Protein AF-A0A7X4DXU6-F1 (afdb_monomer)

Solvent-accessible surface area (backbone atoms only — not comparable to full-atom values): 4181 Å² total; per-residue (Å²): 133,82,84,70,72,79,81,77,74,63,63,63,26,46,58,64,52,46,12,65,72,71,74,44,53,50,66,55,45,54,51,38,47,74,76,63,78,48,56,70,43,75,40,84,38,82,75,97,46,73,62,46,73,26,34,38,46,68,58,41,54,51,56,54,66,74,74,112

pLDDT: mean 84.22, std 11.65, range [51.5, 94.81]

Mean predicted aligned error: 6.75 Å

Structure (mmCIF, N/CA/C/O backbone):
data_AF-A0A7X4DXU6-F1
#
_entry.id   AF-A0A7X4DXU6-F1
#
loop_
_atom_site.group_PDB
_atom_site.id
_atom_site.type_symbol
_atom_site.label_atom_id
_atom_site.label_alt_id
_atom_site.label_comp_id
_atom_site.label_asym_id
_at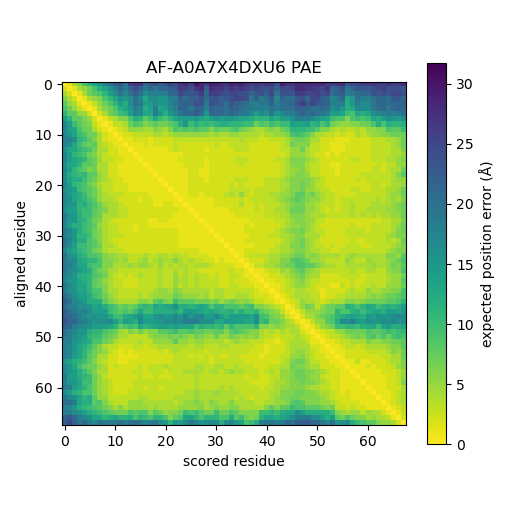om_site.label_entity_id
_atom_site.label_seq_id
_atom_site.pdbx_PDB_ins_code
_atom_site.Cartn_x
_atom_site.Cartn_y
_atom_site.Cartn_z
_atom_site.occupancy
_atom_site.B_iso_or_equiv
_atom_site.auth_seq_id
_atom_site.auth_comp_id
_atom_site.auth_asym_id
_atom_site.auth_atom_id
_atom_site.pdbx_PDB_model_num
ATOM 1 N N . MET A 1 1 ? -19.313 7.284 -28.251 1.00 51.50 1 MET A N 1
ATOM 2 C CA . MET A 1 1 ? -18.732 6.840 -26.966 1.00 51.50 1 MET A CA 1
ATOM 3 C C . MET A 1 1 ? -17.270 6.518 -27.221 1.00 51.50 1 MET A C 1
ATOM 5 O O . MET A 1 1 ? -17.010 5.755 -28.137 1.00 51.50 1 MET A O 1
ATOM 9 N N . ARG A 1 2 ? -16.319 7.163 -26.533 1.00 56.75 2 ARG A N 1
ATOM 10 C CA . ARG A 1 2 ? -14.916 6.723 -26.587 1.00 56.75 2 ARG A CA 1
ATOM 11 C C . ARG A 1 2 ? -14.806 5.530 -25.648 1.00 56.75 2 ARG A C 1
ATOM 13 O O . ARG A 1 2 ? -15.049 5.709 -24.458 1.00 56.75 2 ARG A O 1
ATOM 20 N N . ASP A 1 3 ? -14.488 4.357 -26.183 1.00 54.53 3 ASP A N 1
ATOM 21 C CA . ASP A 1 3 ? -14.012 3.238 -25.374 1.00 54.53 3 ASP A CA 1
ATOM 22 C C . ASP A 1 3 ? -12.787 3.724 -24.599 1.00 54.53 3 ASP A C 1
ATOM 24 O O . ASP A 1 3 ? -11.735 4.017 -25.174 1.00 54.53 3 ASP A O 1
ATOM 28 N N . LEU A 1 4 ? -12.950 3.912 -23.290 1.00 58.88 4 LEU A N 1
ATOM 29 C CA . LEU A 1 4 ? -11.807 4.064 -22.408 1.00 58.88 4 LEU A CA 1
ATOM 30 C C . LEU A 1 4 ? -11.147 2.686 -22.353 1.00 58.88 4 LEU A C 1
ATOM 32 O O . LEU A 1 4 ? -11.847 1.710 -22.071 1.00 58.88 4 LEU A O 1
ATOM 36 N N . PRO A 1 5 ? -9.834 2.571 -22.626 1.00 58.81 5 PRO A N 1
ATOM 37 C CA . PRO A 1 5 ? -9.152 1.303 -22.434 1.00 58.81 5 PRO A CA 1
ATOM 38 C C . PRO A 1 5 ? -9.417 0.832 -20.998 1.00 58.81 5 PRO A C 1
ATOM 40 O O . PRO A 1 5 ? -9.493 1.683 -20.100 1.00 58.81 5 PRO A O 1
ATOM 43 N N . PRO A 1 6 ? -9.580 -0.484 -20.763 1.00 59.78 6 PRO A N 1
ATOM 44 C CA . PRO A 1 6 ? -9.780 -0.998 -19.417 1.00 59.78 6 PRO A CA 1
ATOM 45 C C . PRO A 1 6 ? -8.691 -0.397 -18.538 1.00 59.78 6 PRO A C 1
ATOM 47 O O . PRO A 1 6 ? -7.513 -0.465 -18.891 1.00 59.78 6 PRO A O 1
ATOM 50 N N . ALA A 1 7 ? -9.090 0.278 -17.460 1.00 64.00 7 ALA A N 1
ATOM 51 C CA . ALA A 1 7 ? -8.160 0.962 -16.579 1.00 64.00 7 ALA A CA 1
ATOM 52 C C . ALA A 1 7 ? -7.215 -0.089 -15.989 1.00 64.00 7 ALA A C 1
ATOM 54 O O . ALA A 1 7 ? -7.545 -0.765 -15.012 1.00 64.00 7 ALA A O 1
ATOM 55 N N . VAL A 1 8 ? -6.058 -0.278 -16.629 1.00 68.56 8 VAL A N 1
ATOM 56 C CA . VAL A 1 8 ? -5.054 -1.241 -16.195 1.00 68.56 8 VAL A CA 1
ATOM 57 C C . VAL A 1 8 ? -4.554 -0.734 -14.859 1.00 68.56 8 VAL A C 1
ATOM 59 O O . VAL A 1 8 ? -3.752 0.194 -14.779 1.00 68.56 8 VAL A O 1
ATOM 62 N N . THR A 1 9 ? -5.088 -1.313 -13.791 1.00 71.38 9 THR A N 1
ATOM 63 C CA . THR A 1 9 ? -4.650 -0.970 -12.449 1.00 71.38 9 THR A CA 1
ATOM 64 C C . THR A 1 9 ? -3.265 -1.593 -12.273 1.00 71.38 9 THR A C 1
ATOM 66 O O . THR A 1 9 ? -3.133 -2.816 -12.391 1.00 71.38 9 THR A O 1
ATOM 69 N N . PRO A 1 10 ? -2.217 -0.785 -12.048 1.00 82.44 10 PRO A N 1
ATOM 70 C CA . PRO A 1 10 ? -0.858 -1.292 -11.983 1.00 82.44 10 PRO A CA 1
ATOM 71 C C . PRO A 1 10 ? -0.688 -2.217 -10.776 1.00 82.44 10 PRO A C 1
ATOM 73 O O . PRO A 1 10 ? -1.275 -1.993 -9.720 1.00 82.44 10 PRO A O 1
ATOM 76 N N . ARG A 1 11 ? 0.166 -3.238 -10.922 1.00 88.44 11 ARG A N 1
ATOM 77 C CA . ARG A 1 11 ? 0.510 -4.165 -9.831 1.00 88.44 11 ARG A CA 1
ATOM 78 C C . ARG A 1 11 ? 1.078 -3.438 -8.609 1.00 88.44 11 ARG A C 1
ATOM 80 O O . ARG A 1 11 ? 0.772 -3.799 -7.480 1.00 88.44 11 ARG A O 1
ATOM 87 N N . TYR A 1 12 ? 1.882 -2.402 -8.848 1.00 91.69 12 TYR A N 1
ATOM 88 C CA . TYR A 1 12 ? 2.511 -1.593 -7.810 1.00 91.69 12 TYR A CA 1
ATOM 89 C C . TYR A 1 12 ? 1.871 -0.211 -7.739 1.00 91.69 12 TYR A C 1
ATOM 91 O O . TYR A 1 12 ? 2.009 0.609 -8.650 1.00 91.69 12 TYR A O 1
ATOM 99 N N . LEU A 1 13 ? 1.218 0.073 -6.620 1.00 91.38 13 LEU A N 1
ATOM 100 C CA . LEU A 1 13 ? 0.550 1.339 -6.369 1.00 91.38 13 LEU A CA 1
ATOM 101 C C . LEU A 1 13 ? 1.513 2.325 -5.701 1.00 91.38 13 LEU A C 1
ATOM 103 O O . LEU A 1 13 ? 2.240 2.002 -4.759 1.00 91.38 13 LEU A O 1
ATOM 107 N N . SER A 1 14 ? 1.521 3.568 -6.180 1.00 91.81 14 SER A N 1
ATOM 108 C CA . SER A 1 14 ? 2.006 4.689 -5.365 1.00 91.81 14 SER A CA 1
ATOM 109 C C . SER A 1 14 ? 1.056 4.935 -4.188 1.00 91.81 14 SER A C 1
ATOM 111 O O . SER A 1 14 ? -0.099 4.522 -4.219 1.00 91.81 14 SER A O 1
ATOM 113 N N . PHE A 1 15 ? 1.496 5.660 -3.158 1.00 92.12 15 PHE A N 1
ATOM 114 C CA . PHE A 1 15 ? 0.623 5.956 -2.012 1.00 92.12 15 PHE A CA 1
ATOM 115 C C . PHE A 1 15 ? -0.648 6.745 -2.378 1.00 92.12 15 PHE A C 1
ATOM 117 O O . PHE A 1 15 ? -1.700 6.422 -1.831 1.00 92.12 15 PHE A O 1
ATOM 124 N N . PRO A 1 16 ? -0.618 7.732 -3.301 1.00 91.31 16 PRO A N 1
ATOM 125 C CA . PRO A 1 16 ? -1.848 8.357 -3.786 1.00 91.31 16 PRO A CA 1
ATOM 126 C C . PRO A 1 16 ? -2.795 7.362 -4.471 1.00 91.31 16 PRO A C 1
ATOM 128 O O . PRO A 1 16 ? -3.990 7.385 -4.200 1.00 91.31 16 PRO A O 1
ATOM 131 N N . GLN A 1 17 ? -2.262 6.461 -5.304 1.00 91.50 17 GLN A N 1
ATOM 132 C CA . GLN A 1 17 ? -3.063 5.435 -5.984 1.00 91.50 17 GLN A CA 1
ATOM 133 C C . GLN A 1 17 ? -3.649 4.422 -4.996 1.00 91.50 17 GLN A C 1
ATOM 135 O O . GLN A 1 17 ? -4.809 4.057 -5.123 1.00 91.50 17 GLN A O 1
ATOM 140 N N . ALA A 1 18 ? -2.887 4.008 -3.982 1.00 91.69 18 ALA A N 1
ATOM 141 C CA . ALA A 1 18 ? -3.386 3.132 -2.924 1.00 91.69 18 ALA A CA 1
ATOM 142 C C . ALA A 1 18 ? -4.500 3.801 -2.105 1.00 91.69 18 ALA A C 1
ATOM 144 O O . ALA A 1 18 ? -5.467 3.144 -1.737 1.00 91.69 18 ALA A O 1
ATOM 145 N N . GLY A 1 19 ? -4.399 5.113 -1.868 1.00 93.19 19 GLY A N 1
ATOM 146 C CA . GLY A 1 19 ? -5.468 5.883 -1.231 1.00 93.19 19 GLY A CA 1
ATOM 147 C C . GLY A 1 19 ? -6.751 5.887 -2.062 1.00 93.19 19 GLY A C 1
ATOM 148 O O . GLY A 1 19 ? -7.821 5.609 -1.534 1.00 93.19 19 GLY A O 1
ATOM 149 N N . GLN A 1 20 ? -6.638 6.120 -3.373 1.00 91.75 20 GLN A N 1
ATOM 150 C CA . GLN A 1 20 ? -7.778 6.031 -4.294 1.00 91.75 20 GLN A CA 1
ATOM 151 C C . GLN A 1 20 ? -8.374 4.619 -4.339 1.00 91.75 20 GLN A C 1
ATOM 153 O O . GLN A 1 20 ? -9.590 4.478 -4.331 1.00 91.75 20 GLN A O 1
ATOM 158 N N . TYR A 1 21 ? -7.525 3.590 -4.341 1.00 90.00 21 TYR A N 1
ATOM 159 C CA . TYR A 1 21 ? -7.940 2.189 -4.386 1.00 90.00 21 TYR A CA 1
ATOM 160 C C . TYR A 1 21 ? -8.713 1.758 -3.133 1.00 90.00 21 TYR A C 1
ATOM 162 O O . TYR A 1 21 ? -9.741 1.103 -3.237 1.00 90.00 21 TYR A O 1
ATOM 170 N N . LEU A 1 22 ? -8.243 2.161 -1.950 1.00 89.75 22 LEU A N 1
ATOM 171 C CA . LEU A 1 22 ? -8.863 1.820 -0.665 1.00 89.75 22 LEU A CA 1
ATOM 172 C C . LEU A 1 22 ? -9.959 2.806 -0.228 1.00 89.75 22 LEU A C 1
ATOM 174 O O . LEU A 1 22 ? -10.587 2.597 0.805 1.00 89.75 22 LEU A O 1
ATOM 178 N N . GLY A 1 23 ? -10.156 3.909 -0.957 1.00 93.25 23 GLY A N 1
ATOM 179 C CA . GLY A 1 23 ? -11.089 4.968 -0.565 1.00 93.25 23 GLY A CA 1
ATOM 180 C C . GLY A 1 23 ? -10.658 5.751 0.682 1.00 93.25 23 GLY A C 1
ATOM 181 O O . GLY A 1 23 ? -11.503 6.265 1.410 1.00 93.25 23 GLY A O 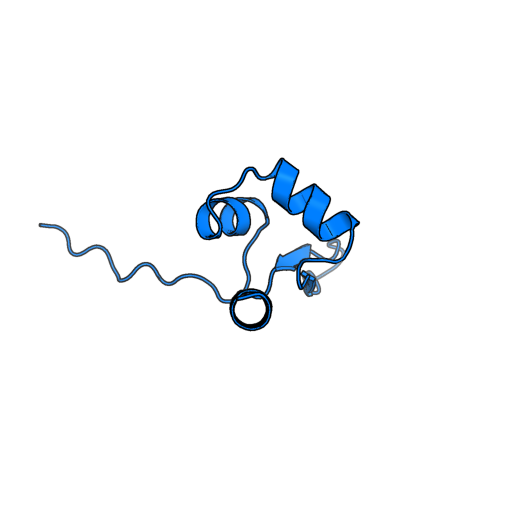1
ATOM 182 N N . VAL A 1 24 ? -9.351 5.856 0.952 1.00 93.88 24 VAL A N 1
ATOM 1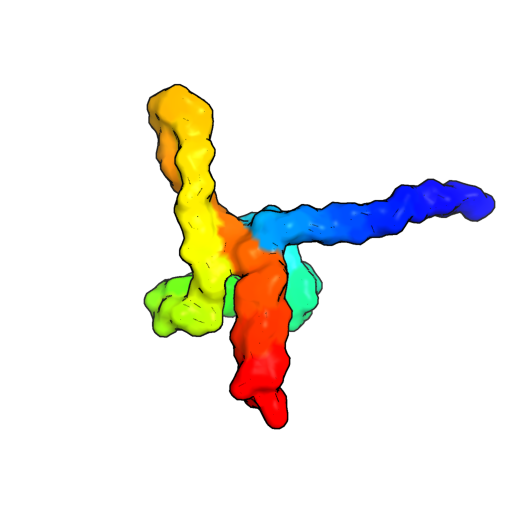83 C CA . VAL A 1 24 ? -8.807 6.559 2.128 1.00 93.88 24 VAL A CA 1
ATOM 184 C C . VAL A 1 24 ? -7.815 7.653 1.746 1.00 93.88 24 VAL A C 1
ATOM 186 O O . VAL A 1 24 ? -7.220 7.668 0.668 1.00 93.88 24 VAL A O 1
ATOM 189 N N . SER A 1 25 ? -7.583 8.587 2.669 1.00 94.44 25 SER A N 1
ATOM 190 C CA . SER A 1 25 ? -6.617 9.661 2.444 1.00 94.44 25 SER A CA 1
ATOM 191 C C . SER A 1 25 ? -5.181 9.129 2.314 1.00 94.44 25 SER A C 1
ATOM 193 O O . SER A 1 25 ? -4.784 8.159 2.966 1.00 94.44 25 SER A O 1
ATOM 195 N N . ARG A 1 26 ? -4.341 9.841 1.553 1.00 93.00 26 ARG A N 1
ATOM 196 C CA . ARG A 1 26 ? -2.892 9.573 1.485 1.00 93.00 26 ARG A CA 1
ATOM 197 C C . ARG A 1 26 ? -2.228 9.591 2.871 1.00 93.00 26 ARG A C 1
ATOM 199 O O . ARG A 1 26 ? -1.255 8.871 3.089 1.00 93.00 26 ARG A O 1
ATOM 206 N N . ILE A 1 27 ? -2.725 10.416 3.795 1.00 94.50 27 ILE A N 1
ATOM 207 C CA . ILE A 1 27 ? -2.211 10.498 5.171 1.00 94.50 27 ILE A CA 1
ATOM 208 C C . ILE A 1 27 ? -2.494 9.187 5.912 1.00 94.50 27 ILE A C 1
ATOM 210 O O . ILE A 1 27 ? -1.605 8.651 6.573 1.00 94.50 27 ILE A O 1
ATOM 214 N N . THR A 1 28 ? -3.695 8.633 5.740 1.00 94.50 28 THR A N 1
ATOM 215 C CA . THR A 1 28 ? -4.081 7.330 6.293 1.00 94.50 28 THR A CA 1
ATOM 216 C C . THR A 1 28 ? -3.162 6.228 5.773 1.00 94.50 28 THR A C 1
ATOM 218 O O . THR A 1 28 ? -2.621 5.476 6.578 1.00 94.50 28 THR A O 1
ATOM 221 N N . ILE A 1 29 ? -2.885 6.198 4.464 1.00 94.81 29 ILE A N 1
ATOM 222 C CA . ILE A 1 29 ? -1.925 5.250 3.870 1.00 94.81 29 ILE A CA 1
ATOM 223 C C . ILE A 1 29 ? -0.551 5.368 4.532 1.00 94.81 29 ILE A C 1
ATOM 225 O O . ILE A 1 29 ? 0.002 4.370 4.985 1.00 94.81 29 ILE A O 1
ATOM 229 N N . HIS A 1 30 ? -0.006 6.582 4.652 1.00 93.12 30 HIS A N 1
ATOM 230 C CA . HIS A 1 30 ? 1.285 6.800 5.318 1.00 93.12 30 HIS A CA 1
ATOM 231 C C . HIS A 1 30 ? 1.294 6.301 6.765 1.00 93.12 30 HIS A C 1
ATOM 233 O O . HIS A 1 30 ? 2.267 5.681 7.194 1.00 93.12 30 HIS A O 1
ATOM 239 N N . ARG A 1 31 ? 0.209 6.527 7.515 1.00 94.62 31 ARG A N 1
ATOM 240 C CA . ARG A 1 31 ? 0.066 6.018 8.885 1.00 94.62 31 ARG A CA 1
ATOM 241 C C . ARG A 1 31 ? 0.042 4.491 8.910 1.00 94.62 31 ARG A C 1
ATOM 243 O O . ARG A 1 31 ? 0.774 3.905 9.700 1.00 94.62 31 ARG A O 1
ATOM 250 N N . MET A 1 32 ? -0.740 3.861 8.036 1.00 91.31 32 MET A N 1
ATOM 251 C CA . MET A 1 32 ? -0.849 2.402 7.938 1.00 91.31 32 MET A CA 1
ATOM 252 C C . MET A 1 32 ? 0.473 1.742 7.528 1.00 91.31 32 MET A C 1
ATOM 254 O O . MET A 1 32 ? 0.814 0.680 8.043 1.00 91.31 32 MET A O 1
ATOM 258 N N . VAL A 1 33 ? 1.244 2.387 6.649 1.00 92.44 33 VAL A N 1
ATOM 259 C CA . VAL A 1 33 ? 2.609 1.967 6.307 1.00 92.44 33 VAL A CA 1
ATOM 260 C C . VAL A 1 33 ? 3.536 2.090 7.516 1.00 92.44 33 VAL A C 1
ATOM 262 O O . VAL A 1 33 ? 4.316 1.181 7.780 1.00 92.44 33 VAL A O 1
ATOM 265 N N . LYS A 1 34 ? 3.458 3.196 8.268 1.00 92.50 34 LYS A N 1
ATOM 266 C CA . LYS A 1 34 ? 4.308 3.428 9.446 1.00 92.50 34 LYS A CA 1
ATOM 267 C C . LYS A 1 34 ? 4.084 2.387 10.546 1.00 92.50 34 LYS A C 1
ATOM 269 O O . LYS A 1 34 ? 5.043 2.004 11.201 1.00 92.50 34 LYS A O 1
ATOM 274 N N . ILE A 1 35 ? 2.843 1.950 10.747 1.00 91.94 35 ILE A N 1
ATOM 275 C CA . ILE A 1 35 ? 2.496 0.924 11.745 1.00 91.94 35 ILE A CA 1
ATOM 276 C C . ILE A 1 35 ? 2.662 -0.514 11.218 1.00 91.94 35 ILE A C 1
ATOM 278 O O . ILE A 1 35 ? 2.441 -1.452 11.971 1.00 91.94 35 ILE A O 1
ATOM 282 N N . GLY A 1 36 ? 3.043 -0.698 9.947 1.00 88.75 36 GLY A N 1
ATOM 283 C CA . GLY A 1 36 ? 3.343 -2.014 9.367 1.00 88.75 36 GLY A CA 1
ATOM 284 C C . GLY A 1 36 ? 2.142 -2.804 8.833 1.00 88.75 36 GLY A C 1
ATOM 285 O O . GLY A 1 36 ? 2.304 -3.953 8.447 1.00 88.75 36 GLY A O 1
ATOM 286 N N . THR A 1 37 ? 0.950 -2.207 8.763 1.00 87.44 37 THR A N 1
ATOM 287 C CA . THR A 1 37 ? -0.276 -2.878 8.268 1.00 87.44 37 THR A CA 1
ATO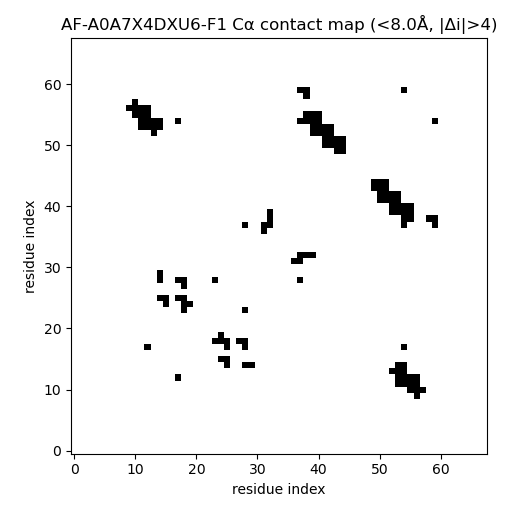M 288 C C . THR A 1 37 ? -0.349 -3.060 6.753 1.00 87.44 37 THR A C 1
ATOM 290 O O . THR A 1 37 ? -1.183 -3.827 6.285 1.00 87.44 37 THR A O 1
ATOM 293 N N . LEU A 1 38 ? 0.442 -2.320 5.967 1.00 88.62 38 LEU A N 1
ATOM 294 C CA . LEU A 1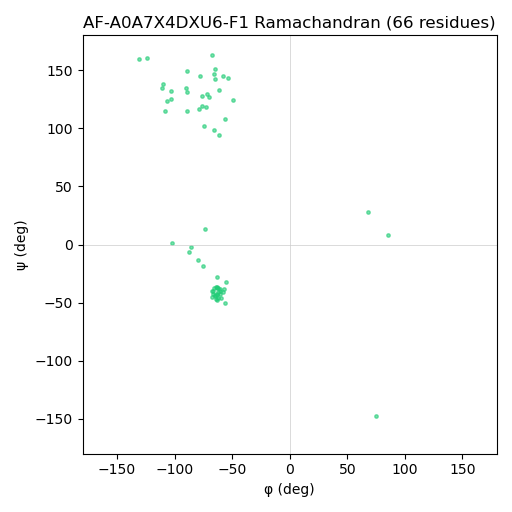 38 ? 0.384 -2.380 4.502 1.00 88.62 38 LEU A CA 1
ATOM 295 C C . LEU A 1 38 ? 1.635 -3.048 3.918 1.00 88.62 38 LEU A C 1
ATOM 297 O O . LEU A 1 38 ? 2.745 -2.703 4.334 1.00 88.62 38 LEU A O 1
ATOM 301 N N . PRO A 1 39 ? 1.484 -3.924 2.907 1.00 87.62 39 PRO A N 1
ATOM 302 C CA . PRO A 1 39 ? 2.608 -4.567 2.239 1.00 87.62 39 PRO A CA 1
ATOM 303 C C . PRO A 1 39 ? 3.314 -3.574 1.308 1.00 87.62 39 PRO A C 1
ATOM 305 O O . PRO A 1 39 ? 2.847 -3.270 0.207 1.00 87.62 39 PRO A O 1
ATOM 308 N N . VAL A 1 40 ? 4.449 -3.044 1.769 1.00 92.31 40 VAL A N 1
ATOM 309 C CA . VAL A 1 40 ? 5.281 -2.099 1.013 1.00 92.31 40 VAL A CA 1
ATOM 310 C C . VAL A 1 40 ? 6.508 -2.805 0.458 1.00 92.31 40 VAL A C 1
ATOM 312 O O . VAL A 1 40 ? 7.232 -3.471 1.189 1.00 92.31 40 VAL A O 1
ATOM 315 N N . VAL A 1 41 ? 6.768 -2.589 -0.826 1.00 90.94 41 VAL A N 1
ATOM 316 C CA . VAL A 1 41 ? 7.950 -3.068 -1.539 1.00 90.94 41 VAL A CA 1
ATOM 317 C C . VAL A 1 41 ? 8.828 -1.873 -1.896 1.00 90.94 41 VAL A C 1
ATOM 319 O O . VAL A 1 41 ? 8.340 -0.842 -2.373 1.00 90.94 41 VAL A O 1
ATOM 322 N N . GLU A 1 42 ? 10.130 -2.001 -1.665 1.00 90.69 42 GLU A N 1
ATOM 323 C CA . GLU A 1 42 ? 11.128 -1.058 -2.160 1.00 90.69 42 GLU A CA 1
ATOM 324 C C . GLU A 1 42 ? 11.582 -1.499 -3.543 1.00 90.69 42 GLU A C 1
ATOM 326 O O . GLU A 1 42 ? 12.160 -2.569 -3.713 1.00 90.69 42 GLU A O 1
ATOM 331 N N . LEU A 1 43 ? 11.286 -0.678 -4.548 1.00 85.75 43 LEU A N 1
ATOM 332 C CA . LEU A 1 43 ? 11.772 -0.915 -5.896 1.00 85.75 43 LEU A CA 1
ATOM 333 C C . LEU A 1 43 ? 13.129 -0.226 -6.066 1.00 85.75 43 LEU A C 1
ATOM 335 O O . LEU A 1 43 ? 13.237 0.968 -5.742 1.00 85.75 43 LEU A O 1
ATOM 339 N N . PRO A 1 44 ? 14.146 -0.932 -6.594 1.00 84.88 44 PRO A N 1
ATOM 340 C CA . PRO A 1 44 ? 15.412 -0.308 -6.934 1.00 84.88 44 PRO A CA 1
ATOM 341 C C . PRO A 1 44 ? 15.153 0.762 -7.992 1.00 84.88 44 PRO A C 1
ATOM 343 O O . PRO A 1 44 ? 14.428 0.544 -8.965 1.00 84.88 44 PRO A O 1
ATOM 346 N N . ALA A 1 45 ? 15.715 1.947 -7.785 1.00 80.69 45 ALA A N 1
ATOM 347 C CA . ALA A 1 45 ? 15.692 2.974 -8.806 1.00 80.69 45 ALA A CA 1
ATOM 348 C C . ALA A 1 45 ? 16.926 2.821 -9.704 1.00 80.69 45 ALA A C 1
ATOM 350 O O . ALA A 1 45 ? 17.973 2.351 -9.270 1.00 80.69 45 ALA A O 1
ATOM 351 N N . SER A 1 46 ? 16.792 3.191 -10.977 1.00 77.69 46 SER A N 1
ATOM 352 C CA . SER A 1 46 ? 17.905 3.113 -11.926 1.00 77.69 46 SER A CA 1
ATOM 353 C C . SER A 1 46 ? 18.948 4.199 -11.623 1.00 77.69 46 SER A C 1
ATOM 355 O O . SER A 1 46 ? 18.587 5.379 -11.545 1.00 77.69 46 SER A O 1
ATOM 357 N N . GLY A 1 47 ? 20.224 3.810 -11.515 1.00 77.00 47 GLY A N 1
ATOM 358 C CA . GLY A 1 47 ? 21.361 4.707 -11.243 1.00 77.00 47 GLY A CA 1
ATOM 359 C C . GLY A 1 47 ? 21.438 5.177 -9.784 1.00 77.00 47 GLY A C 1
ATOM 360 O O . GLY A 1 47 ? 20.997 4.470 -8.886 1.00 77.00 47 GLY A O 1
ATOM 361 N N . ASP A 1 48 ? 21.926 6.401 -9.549 1.00 74.12 48 ASP A N 1
ATOM 362 C CA . ASP A 1 48 ? 22.086 7.011 -8.207 1.00 74.12 48 ASP A CA 1
ATOM 363 C C . ASP A 1 48 ? 20.767 7.458 -7.542 1.00 74.12 48 ASP A C 1
ATOM 365 O O . ASP A 1 48 ? 20.741 8.241 -6.586 1.00 74.12 48 ASP A O 1
ATOM 369 N N . LYS A 1 49 ? 19.623 7.019 -8.069 1.00 81.44 49 LYS A N 1
ATOM 370 C CA . LYS A 1 49 ? 18.315 7.419 -7.551 1.00 81.44 49 LYS A CA 1
ATOM 371 C C . LYS A 1 49 ? 17.987 6.635 -6.285 1.00 81.44 49 LYS A C 1
ATOM 373 O O . LYS A 1 49 ? 18.272 5.448 -6.161 1.00 81.44 49 LYS A O 1
ATOM 378 N N . ARG A 1 50 ? 17.310 7.302 -5.348 1.00 82.81 50 ARG A N 1
ATOM 379 C CA . ARG A 1 50 ? 16.809 6.647 -4.136 1.00 82.81 50 ARG A CA 1
ATOM 380 C C . ARG A 1 50 ? 15.743 5.603 -4.494 1.00 82.81 50 ARG A C 1
ATOM 382 O O . ARG A 1 50 ? 14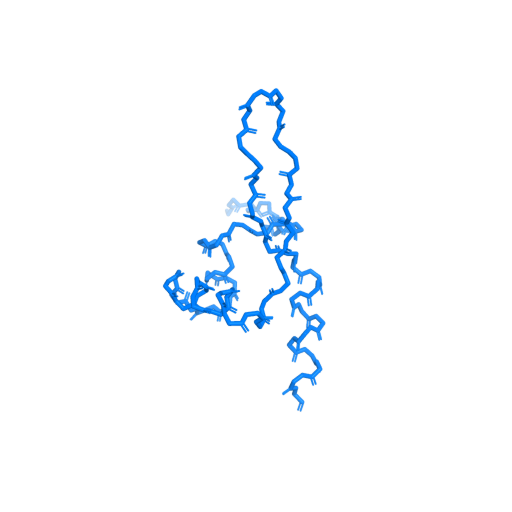.920 5.880 -5.373 1.00 82.81 50 ARG A O 1
ATOM 389 N N . PRO A 1 51 ? 15.716 4.451 -3.802 1.00 84.62 51 PRO A N 1
ATOM 390 C CA . PRO A 1 51 ? 14.687 3.439 -3.996 1.00 84.62 51 PRO A CA 1
ATOM 391 C C . PRO A 1 51 ? 13.294 4.020 -3.737 1.00 84.62 51 PRO A C 1
ATOM 393 O O . PRO A 1 51 ? 13.102 4.896 -2.887 1.00 84.62 51 PRO A O 1
ATOM 396 N N . VAL A 1 52 ? 12.309 3.545 -4.500 1.00 87.94 52 VAL A N 1
ATOM 397 C CA . VAL A 1 52 ? 10.934 4.049 -4.430 1.00 87.94 52 VAL A CA 1
ATOM 398 C C . VAL A 1 52 ? 10.052 3.020 -3.746 1.00 87.94 52 VAL A C 1
ATOM 400 O O . VAL A 1 52 ? 9.916 1.889 -4.206 1.00 87.94 52 VAL A O 1
ATOM 403 N N . ARG A 1 53 ? 9.387 3.451 -2.675 1.00 90.62 53 ARG A N 1
ATOM 404 C CA . ARG A 1 53 ? 8.410 2.640 -1.948 1.00 90.62 53 ARG A CA 1
ATOM 405 C C . ARG A 1 53 ? 7.094 2.567 -2.721 1.00 90.62 53 ARG A C 1
ATOM 407 O O . ARG A 1 53 ? 6.529 3.600 -3.092 1.00 90.62 53 ARG A O 1
ATOM 414 N N . ARG A 1 54 ? 6.599 1.354 -2.945 1.00 92.31 54 ARG A N 1
ATOM 415 C CA . ARG A 1 54 ? 5.312 1.056 -3.590 1.00 92.31 54 ARG A CA 1
ATOM 416 C C . ARG A 1 54 ? 4.526 0.047 -2.766 1.00 92.31 54 ARG A C 1
ATOM 418 O O . ARG A 1 54 ? 5.103 -0.664 -1.958 1.00 92.31 54 ARG A O 1
ATOM 425 N N . ILE A 1 55 ? 3.219 -0.006 -2.970 1.00 91.56 55 ILE A N 1
ATOM 426 C CA . ILE A 1 55 ? 2.339 -0.995 -2.342 1.00 91.56 55 ILE A CA 1
ATOM 427 C C . ILE A 1 55 ? 2.005 -2.049 -3.395 1.00 91.56 55 ILE A C 1
ATOM 429 O O . ILE A 1 55 ? 1.558 -1.690 -4.485 1.00 91.56 55 ILE A O 1
ATOM 433 N N . ASP A 1 56 ? 2.256 -3.325 -3.100 1.00 91.94 56 ASP A N 1
ATOM 434 C CA . ASP A 1 56 ? 1.843 -4.418 -3.987 1.00 91.94 56 ASP A CA 1
ATOM 435 C C . ASP A 1 56 ? 0.335 -4.644 -3.823 1.00 91.94 56 ASP A C 1
ATOM 437 O O . ASP A 1 56 ? -0.144 -4.938 -2.726 1.00 91.94 56 ASP A O 1
ATOM 441 N N . ARG A 1 57 ? -0.413 -4.470 -4.916 1.00 90.12 57 ARG A N 1
ATOM 442 C CA . ARG A 1 57 ? -1.870 -4.607 -4.927 1.00 90.12 57 ARG A CA 1
ATOM 443 C C . ARG A 1 57 ? -2.308 -6.028 -4.581 1.00 90.12 57 ARG A C 1
ATOM 445 O O . ARG A 1 57 ? -3.238 -6.193 -3.808 1.00 90.12 57 ARG A O 1
ATOM 452 N N . GLU A 1 58 ? -1.639 -7.047 -5.112 1.00 89.38 58 GLU A N 1
ATOM 453 C CA . GLU A 1 58 ? -2.050 -8.436 -4.879 1.00 89.38 58 GLU A CA 1
ATOM 454 C C . GLU A 1 58 ? -1.854 -8.827 -3.408 1.00 89.38 58 GLU A C 1
ATOM 456 O O . GLU A 1 58 ? -2.700 -9.488 -2.807 1.00 89.38 58 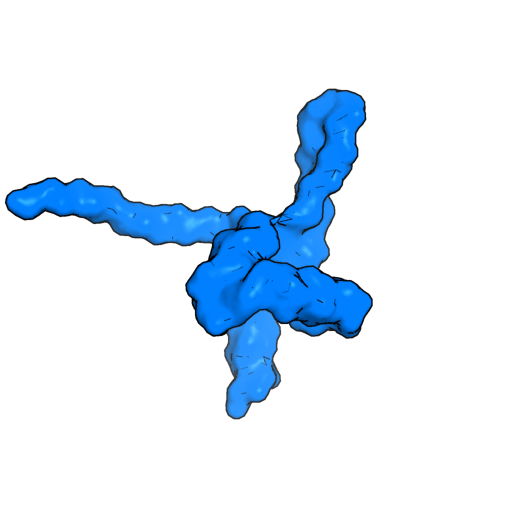GLU A O 1
ATOM 461 N N . ALA A 1 59 ? -0.750 -8.380 -2.805 1.00 88.19 59 ALA A N 1
ATOM 462 C CA . ALA A 1 59 ? -0.509 -8.577 -1.380 1.00 88.19 59 ALA A CA 1
ATOM 463 C C . ALA A 1 59 ? -1.525 -7.807 -0.521 1.00 88.19 59 ALA A C 1
ATOM 465 O O . ALA A 1 59 ? -1.965 -8.312 0.5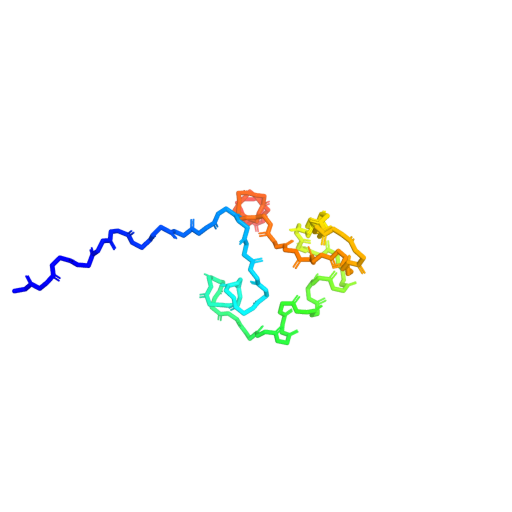10 1.00 88.19 59 ALA A O 1
ATOM 466 N N . LEU A 1 60 ? -1.907 -6.600 -0.951 1.00 87.88 60 LEU A N 1
ATOM 467 C CA . LEU A 1 60 ? -2.920 -5.790 -0.281 1.00 87.88 60 LEU A CA 1
ATOM 468 C C . LEU A 1 60 ? -4.293 -6.472 -0.300 1.00 87.88 60 LEU A C 1
ATOM 470 O O . LEU A 1 60 ? -4.917 -6.593 0.750 1.00 87.88 60 LEU A O 1
ATOM 474 N N . ASP A 1 61 ? -4.729 -6.966 -1.458 1.00 88.69 61 ASP A N 1
ATOM 475 C CA . ASP A 1 61 ? -6.006 -7.673 -1.602 1.00 88.69 61 ASP A CA 1
ATOM 476 C C . ASP A 1 61 ? -6.048 -8.933 -0.721 1.00 88.69 61 ASP A C 1
ATOM 478 O O . ASP A 1 61 ? -7.047 -9.192 -0.050 1.00 88.69 61 ASP A O 1
ATOM 482 N N . LYS A 1 62 ? -4.936 -9.680 -0.640 1.00 87.88 62 LYS A N 1
ATOM 483 C CA . LYS A 1 62 ? -4.808 -10.835 0.267 1.00 87.88 62 LYS A CA 1
ATOM 484 C C . LYS A 1 62 ? -4.910 -10.434 1.738 1.00 87.88 62 LYS A C 1
ATOM 486 O O . LYS A 1 62 ? -5.602 -11.108 2.494 1.00 87.88 62 LYS A O 1
ATOM 491 N N . ALA A 1 63 ? -4.252 -9.348 2.143 1.00 84.69 63 ALA A N 1
ATOM 492 C CA . ALA A 1 63 ? -4.307 -8.861 3.521 1.00 84.69 63 ALA A CA 1
ATOM 493 C C . ALA A 1 63 ? -5.729 -8.424 3.923 1.00 84.69 63 ALA A C 1
ATOM 495 O O . ALA A 1 63 ? -6.164 -8.682 5.045 1.00 84.69 63 ALA A O 1
ATOM 496 N N . LEU A 1 64 ? -6.471 -7.810 2.995 1.00 83.25 64 LEU A N 1
ATOM 497 C CA . LEU A 1 64 ? -7.875 -7.450 3.202 1.00 83.25 64 LEU A CA 1
ATOM 498 C C . LEU A 1 64 ? -8.769 -8.689 3.313 1.00 83.25 64 LEU A C 1
ATOM 500 O O . LEU A 1 64 ? -9.576 -8.765 4.233 1.00 83.25 64 LEU A O 1
ATOM 504 N N . ALA A 1 65 ? -8.591 -9.672 2.426 1.00 84.44 65 ALA A N 1
ATOM 505 C CA 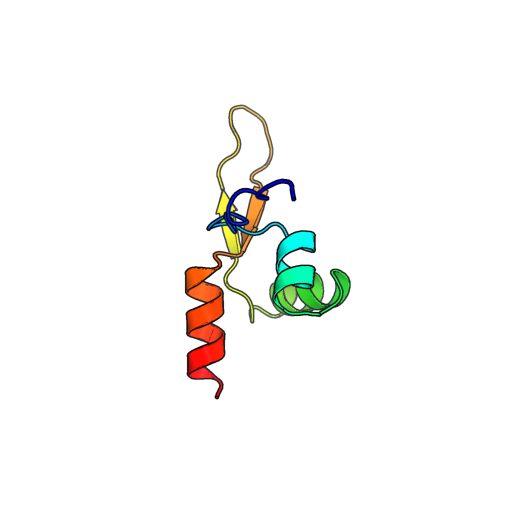. ALA A 1 65 ? -9.363 -10.915 2.447 1.00 84.44 65 ALA A CA 1
ATOM 506 C C . ALA A 1 65 ? -9.143 -11.748 3.723 1.00 84.44 65 ALA A C 1
ATOM 508 O O . ALA A 1 65 ? -10.031 -12.486 4.125 1.00 84.44 65 ALA A O 1
ATOM 509 N N . GLN A 1 66 ? -7.977 -11.635 4.366 1.00 77.06 66 GLN A N 1
ATOM 510 C CA . GLN A 1 66 ? -7.673 -12.308 5.636 1.00 77.06 66 GLN A CA 1
ATOM 511 C C . GLN A 1 66 ? -8.255 -11.598 6.869 1.00 77.06 66 GLN A C 1
ATOM 513 O O . GLN A 1 66 ? -8.243 -12.170 7.955 1.00 77.06 66 GLN A O 1
ATOM 518 N N . SER A 1 67 ? -8.713 -10.352 6.719 1.00 66.69 67 SER A N 1
ATOM 519 C CA . SER A 1 67 ? -9.223 -9.519 7.819 1.00 66.69 67 SER A CA 1
ATOM 520 C C . SER A 1 67 ? -10.758 -9.448 7.871 1.00 66.69 67 SER A C 1
ATOM 522 O O . SER A 1 67 ? -11.290 -8.721 8.711 1.00 66.69 67 SER A O 1
ATOM 524 N N . ALA A 1 68 ? -11.449 -10.152 6.967 1.00 53.38 68 ALA A N 1
ATOM 525 C CA . ALA A 1 68 ? -12.908 -10.240 6.859 1.00 53.38 68 ALA A CA 1
ATOM 526 C C . ALA A 1 68 ? -13.409 -11.600 7.360 1.00 53.38 68 ALA A C 1
ATOM 528 O O . ALA A 1 68 ? -14.489 -11.616 7.990 1.00 53.38 68 ALA A O 1
#

Secondary structure (DSSP, 8-state):
---PPP----SEE-HHHHHHHHT--HHHHHHHHHTT-S-EEEEPPSSSPPPEEEEEHHHHHHHHHTT-

Nearest PDB structures (foldseek):
  4j2n-assembly1_A  TM=8.238E-01  e=1.861E-03  Pukovnikvirus pukovnik
  4lhf-assembly1_A  TM=7.353E-01  e=7.066E-03  Peduovirus P2
  6j05-assembly1_B  TM=4.146E-01  e=3.618E-01  Acidithiobacillus ferrooxidans
  1r22-assembly1_B  TM=4.013E-01  e=5.399E-01  Synechococcus elongatus PCC 7942 = FACHB-805
  2rdp-assembly1_A-2  TM=4.113E-01  e=8.613E-01  Geobacillus stearothermophilus

Radius of gyration: 13.9 Å; Cα contacts (8 Å, |Δi|>4): 68; chains: 1; bounding box: 41×23×39 Å

Sequence (68 aa):
MRDLPPAVTPRYLSFPQAGQYLGVSRITIHRMVKIGTLPVVELPASGDKRPVRRIDREALDKALAQSA

Foldseek 3Di:
DDPDPDPPLDQWADLVRVCVVVVHDSVVSVVCVVVPLFAWDFADDPDPDGTDITGGPVVRVVSVVVVD